Protein AF-A0ABD1GDE2-F1 (afdb_monomer_lite)

pLDDT: mean 75.64, std 19.15, range [32.22, 93.56]

Foldseek 3Di:
DPDCVVVVVVVVVVVVVVVPDPPPPPPDDDLDDDDDDPLLQAQQLVVVDPDPDWQQDPPACCPPVVRGRRRRPHVDAGPQQVVCVVNVNDNHDHGPPDPCVVVCVVVVVVDPDPPVVPPPPDDDDDD

InterPro domains:
  IPR036514 SGNH hydrolase superfamily [G3DSA:3.40.50.1110] (23-122)
  IPR050592 GDSL lipolytic enzyme [PTHR45642] (17-101)

Sequence (127 aa):
MVNNFHLSLLSFLLLLSITITPGAATKGGPSAIYAFGDSMLDSGNNNKILTLCRAHHKPYGIDFPGQSPTGRFSNGKLPGDMLVSAYSIKDLLPAYADSLVGQTHWSASLTSSPASALRQHAPASTT

Structure (mmCIF, N/CA/C/O backbone):
data_AF-A0ABD1GDE2-F1
#
_entry.id   AF-A0ABD1GDE2-F1
#
loop_
_atom_site.group_PDB
_atom_site.id
_atom_site.type_symbol
_atom_site.label_atom_id
_atom_site.label_alt_id
_atom_site.label_comp_id
_atom_site.label_asym_id
_atom_site.label_entity_id
_atom_site.label_seq_id
_atom_site.pdbx_PDB_ins_code
_atom_site.Cartn_x
_atom_site.Cartn_y
_atom_site.Cartn_z
_atom_site.occupancy
_atom_site.B_iso_or_equiv
_atom_site.auth_seq_id
_atom_site.auth_comp_id
_atom_site.auth_asym_id
_atom_site.auth_atom_id
_atom_site.pdbx_PDB_model_num
ATOM 1 N N . MET A 1 1 ? -32.186 -14.749 65.183 1.00 61.19 1 MET A N 1
ATOM 2 C CA . MET A 1 1 ? -31.723 -13.594 64.386 1.00 61.19 1 MET A CA 1
ATOM 3 C C . MET A 1 1 ? -30.983 -14.158 63.190 1.00 61.19 1 MET A C 1
ATOM 5 O O . MET A 1 1 ? -30.020 -14.880 63.394 1.00 61.19 1 MET A O 1
ATOM 9 N N . VAL A 1 2 ? -31.503 -13.970 61.978 1.00 67.38 2 VAL A N 1
ATOM 10 C CA . VAL A 1 2 ? -30.851 -14.476 60.761 1.00 67.38 2 VAL A CA 1
ATOM 11 C C . VAL A 1 2 ? -29.698 -13.526 60.437 1.00 67.38 2 VAL A C 1
ATOM 13 O O . VAL A 1 2 ? -29.888 -12.312 60.430 1.00 67.38 2 VAL A O 1
ATOM 16 N N . ASN A 1 3 ? -28.490 -14.053 60.249 1.00 74.19 3 ASN A N 1
ATOM 17 C CA . ASN A 1 3 ? -27.297 -13.230 60.071 1.00 74.19 3 ASN A CA 1
ATOM 18 C C . ASN A 1 3 ? -27.288 -12.594 58.670 1.00 74.19 3 ASN A C 1
ATOM 20 O O . ASN A 1 3 ? -27.038 -13.268 57.672 1.00 74.19 3 ASN A O 1
ATOM 24 N N . ASN A 1 4 ? -27.488 -11.275 58.604 1.00 84.12 4 ASN A N 1
ATOM 25 C CA . ASN A 1 4 ? -27.485 -10.483 57.361 1.00 84.12 4 ASN A CA 1
ATOM 26 C C . ASN A 1 4 ? -26.105 -10.391 56.680 1.00 84.12 4 ASN A C 1
ATOM 28 O O . ASN A 1 4 ? -25.988 -9.876 55.570 1.00 84.12 4 ASN A O 1
ATOM 32 N N . PHE A 1 5 ? -25.058 -10.907 57.328 1.00 87.25 5 PHE A N 1
ATOM 33 C CA . PHE A 1 5 ? -23.691 -10.919 56.814 1.00 87.25 5 PHE A CA 1
ATOM 34 C C . PHE A 1 5 ? -23.571 -11.697 55.496 1.00 87.25 5 PHE A C 1
ATOM 36 O O . PHE A 1 5 ? -22.955 -11.213 54.550 1.00 87.25 5 PHE A O 1
ATOM 43 N N . HIS A 1 6 ? -24.228 -12.857 55.389 1.00 85.75 6 HIS A N 1
ATOM 44 C CA . HIS A 1 6 ? -24.205 -13.654 54.158 1.00 85.75 6 HIS A CA 1
ATOM 45 C C . HIS A 1 6 ? -24.910 -12.948 52.994 1.00 85.75 6 HIS A C 1
ATOM 47 O O . HIS A 1 6 ? -24.409 -12.976 51.874 1.00 85.75 6 HIS A O 1
ATOM 53 N N . LEU A 1 7 ? -26.029 -12.266 53.263 1.00 87.44 7 LEU A N 1
ATOM 54 C CA . LEU A 1 7 ? -26.768 -11.476 52.270 1.00 87.44 7 LEU A CA 1
ATOM 55 C C . LEU A 1 7 ? -25.952 -10.267 51.785 1.00 87.44 7 LEU A C 1
ATOM 57 O O . LEU A 1 7 ? -25.922 -9.980 50.589 1.00 87.44 7 LEU A O 1
ATOM 61 N N . SER A 1 8 ? -25.244 -9.593 52.697 1.00 90.19 8 SER A N 1
ATOM 62 C CA . SER A 1 8 ? -24.342 -8.486 52.362 1.00 90.19 8 SER A CA 1
ATOM 63 C C . SER A 1 8 ? -23.146 -8.950 51.523 1.00 90.19 8 SER A C 1
ATOM 65 O O . SER A 1 8 ? -22.823 -8.307 50.525 1.00 90.19 8 SER A O 1
ATOM 67 N N . LEU A 1 9 ? -22.545 -10.094 51.866 1.00 91.50 9 LEU A N 1
ATOM 68 C CA . LEU A 1 9 ? -21.439 -10.682 51.109 1.00 91.50 9 LEU A CA 1
ATOM 69 C C . LEU A 1 9 ? -21.872 -11.098 49.695 1.00 91.50 9 LEU A C 1
ATOM 71 O O . LEU A 1 9 ? -21.177 -10.791 48.731 1.00 91.50 9 LEU A O 1
ATOM 75 N N . LEU A 1 10 ? -23.036 -11.740 49.556 1.00 91.31 10 LEU A N 1
ATOM 76 C CA . LEU A 1 10 ? -23.604 -12.113 48.254 1.00 91.31 10 LEU A CA 1
ATOM 77 C C . LEU A 1 10 ? -23.874 -10.888 47.372 1.00 91.31 10 LEU A C 1
ATOM 79 O O . LEU A 1 10 ? -23.522 -10.898 46.195 1.00 91.31 10 LEU A O 1
ATOM 83 N N . SER A 1 11 ? -24.444 -9.823 47.943 1.00 90.69 11 SER A N 1
ATOM 84 C CA . SER A 1 11 ? -24.664 -8.555 47.238 1.00 90.69 11 SER A CA 1
ATOM 85 C C . SER A 1 11 ? -23.346 -7.936 46.758 1.00 90.69 11 SER A C 1
ATOM 87 O O . SER A 1 11 ? -23.214 -7.577 45.588 1.00 90.69 11 SER A O 1
ATOM 89 N N . PHE A 1 12 ? -22.335 -7.888 47.630 1.00 90.31 12 PHE A N 1
ATOM 90 C CA . PHE A 1 12 ? -21.015 -7.353 47.299 1.00 90.31 12 PHE A CA 1
ATOM 91 C C . PHE A 1 12 ? -20.318 -8.145 46.181 1.00 90.31 12 PHE A C 1
ATOM 93 O O . PHE A 1 12 ? -19.782 -7.549 45.247 1.00 90.31 12 PHE A O 1
ATOM 100 N N . LEU A 1 13 ? -20.372 -9.479 46.228 1.00 88.12 13 LEU A N 1
ATOM 101 C CA . LEU A 1 13 ? -19.809 -10.342 45.184 1.00 88.12 13 LEU A CA 1
ATOM 102 C C . LEU A 1 13 ? -20.540 -10.179 43.842 1.00 88.12 13 LEU A C 1
ATOM 104 O O . LEU A 1 13 ? -19.897 -10.175 42.792 1.00 88.12 13 LEU A O 1
ATOM 108 N N . LEU A 1 14 ? -21.863 -9.987 43.861 1.00 87.19 14 LEU A N 1
ATOM 109 C CA . LEU A 1 14 ? -22.651 -9.719 42.656 1.00 87.19 14 LEU A CA 1
ATOM 110 C C . LEU A 1 14 ? -22.272 -8.366 42.026 1.00 87.19 14 LEU A C 1
ATOM 112 O O . LEU A 1 14 ? -22.050 -8.289 40.820 1.00 87.19 14 LEU A O 1
ATOM 116 N N . LEU A 1 15 ? -22.125 -7.319 42.844 1.00 85.25 15 LEU A N 1
ATOM 117 C CA . LEU A 1 15 ? -21.670 -5.990 42.415 1.00 85.25 15 LEU A CA 1
ATOM 118 C C . LEU A 1 15 ? -20.256 -6.025 41.819 1.00 85.25 15 LEU A C 1
ATOM 120 O O . LEU A 1 15 ? -20.018 -5.409 40.781 1.00 85.25 15 LEU A O 1
ATOM 124 N N . LEU A 1 16 ? -19.341 -6.780 42.437 1.00 81.75 16 LEU A N 1
ATOM 125 C CA . LEU A 1 16 ? -17.975 -6.973 41.942 1.00 81.75 16 LEU A CA 1
ATOM 126 C C . LEU A 1 16 ? -17.946 -7.723 40.599 1.00 81.75 16 LEU A C 1
ATOM 128 O O . LEU A 1 16 ? -17.128 -7.428 39.735 1.00 81.75 16 LEU A O 1
ATOM 132 N N . SER A 1 17 ? -18.859 -8.674 40.397 1.00 75.44 17 SER A N 1
ATOM 133 C CA . SER A 1 17 ? -18.953 -9.444 39.149 1.00 75.44 17 SER A CA 1
ATOM 134 C C . SER A 1 17 ? -19.416 -8.585 37.964 1.00 75.44 17 SER A C 1
ATOM 136 O O . SER A 1 17 ? -18.983 -8.809 36.837 1.00 75.44 17 SER A O 1
ATOM 138 N N . ILE A 1 18 ? -20.269 -7.582 38.206 1.00 69.88 18 ILE A N 1
ATOM 139 C CA . ILE A 1 18 ? -20.792 -6.680 37.163 1.00 69.88 18 ILE A CA 1
ATOM 140 C C . ILE A 1 18 ? -19.707 -5.705 36.674 1.00 69.88 18 ILE A C 1
ATOM 142 O O . ILE A 1 18 ? -19.634 -5.407 35.480 1.00 69.88 18 ILE A O 1
ATOM 146 N N . THR A 1 19 ? -18.832 -5.228 37.564 1.00 68.00 19 THR A N 1
ATOM 147 C CA . THR A 1 19 ? -17.731 -4.316 37.205 1.00 68.00 19 THR A CA 1
ATOM 148 C C . THR A 1 19 ? -16.581 -5.003 36.472 1.00 68.00 19 THR A C 1
ATOM 150 O O . THR A 1 19 ? -15.858 -4.332 35.737 1.00 68.00 19 THR A O 1
ATOM 153 N N . ILE A 1 20 ? -16.431 -6.324 36.598 1.00 65.38 20 ILE A N 1
ATOM 154 C CA . ILE A 1 20 ? -15.397 -7.111 35.905 1.00 65.38 20 ILE A CA 1
ATOM 155 C C . ILE A 1 20 ? -15.997 -7.776 34.657 1.00 65.38 20 ILE A C 1
ATOM 157 O O . ILE A 1 20 ? -15.849 -8.973 34.421 1.00 65.38 20 ILE A O 1
ATOM 161 N N . THR A 1 21 ? -16.690 -7.000 33.823 1.00 62.34 21 THR A N 1
ATOM 162 C CA . THR A 1 21 ? -16.954 -7.467 32.459 1.00 62.34 21 THR A CA 1
ATOM 163 C C . THR A 1 21 ? -15.654 -7.292 31.668 1.00 62.34 21 THR A C 1
ATOM 165 O O . THR A 1 21 ? -15.189 -6.155 31.548 1.00 62.34 21 THR A O 1
ATOM 168 N N . PRO A 1 22 ? -15.023 -8.359 31.141 1.00 62.59 22 PRO A N 1
ATOM 169 C CA . PRO A 1 22 ? -13.887 -8.192 30.246 1.00 62.59 22 PRO A CA 1
ATOM 170 C C . PRO A 1 22 ? -14.344 -7.329 29.070 1.00 62.59 22 PRO A C 1
ATOM 172 O O . PRO A 1 22 ? -15.384 -7.604 28.467 1.00 62.59 22 PRO A O 1
ATOM 175 N N . GLY A 1 23 ? -13.603 -6.248 28.805 1.00 62.81 23 GLY A N 1
ATOM 176 C CA . GLY A 1 23 ? -13.908 -5.308 27.732 1.00 62.81 23 GLY A CA 1
ATOM 177 C C . GLY A 1 23 ? -14.240 -6.079 26.463 1.00 62.81 23 GLY A C 1
ATOM 178 O O . GLY A 1 23 ? -13.480 -6.966 26.074 1.00 62.81 23 GLY A O 1
ATOM 179 N N . ALA A 1 24 ? -15.412 -5.794 25.889 1.00 61.34 24 ALA A N 1
ATOM 180 C CA . ALA A 1 24 ? -15.914 -6.469 24.704 1.00 61.34 24 ALA A CA 1
ATOM 181 C C . ALA A 1 24 ? -14.774 -6.619 23.695 1.00 61.34 24 ALA A C 1
ATOM 183 O O . ALA A 1 24 ? -14.178 -5.617 23.297 1.00 61.34 24 ALA A O 1
ATOM 184 N N . ALA A 1 25 ? -14.449 -7.862 23.321 1.00 60.41 25 ALA A N 1
ATOM 185 C CA . ALA A 1 25 ? -13.520 -8.116 22.236 1.00 60.41 25 ALA A CA 1
ATOM 186 C C . ALA A 1 25 ? -14.045 -7.329 21.038 1.00 60.41 25 ALA A C 1
ATOM 188 O O . ALA A 1 25 ? -15.115 -7.636 20.499 1.00 60.41 25 ALA A O 1
ATOM 189 N N . THR A 1 26 ? -13.343 -6.257 20.670 1.00 59.06 26 THR A N 1
ATOM 190 C CA . THR A 1 26 ? -13.656 -5.564 19.436 1.00 59.06 26 THR A CA 1
ATOM 191 C C . THR A 1 26 ? -13.554 -6.638 18.362 1.00 59.06 26 THR A C 1
ATOM 193 O O . THR A 1 26 ? -12.595 -7.413 18.324 1.00 59.06 26 THR A O 1
ATOM 196 N N . LYS A 1 27 ? -14.566 -6.750 17.502 1.00 60.41 27 LYS A N 1
ATOM 197 C CA . LYS A 1 27 ? -14.392 -7.401 16.200 1.00 60.41 27 LYS A CA 1
ATOM 198 C C . LYS A 1 27 ? -13.402 -6.523 15.420 1.00 60.41 27 LYS A C 1
ATOM 200 O O . LYS A 1 27 ? -13.805 -5.731 14.580 1.00 60.41 27 LYS A O 1
ATOM 205 N N . GLY A 1 28 ? -12.145 -6.514 15.846 1.00 67.62 28 GLY A N 1
ATOM 206 C CA . GLY A 1 28 ? -11.190 -5.455 15.574 1.00 67.62 28 GLY A CA 1
ATOM 207 C C . GLY A 1 28 ? -10.197 -5.931 14.541 1.00 67.62 28 GLY A C 1
ATOM 208 O O . GLY A 1 28 ? -9.312 -6.722 14.855 1.00 67.62 28 GLY A O 1
ATOM 209 N N . GLY A 1 29 ? -10.359 -5.455 13.308 1.00 79.69 29 GLY A N 1
ATOM 210 C CA . GLY A 1 29 ? -9.293 -5.516 12.317 1.00 79.69 29 GLY A CA 1
ATOM 211 C C . GLY A 1 29 ? -8.070 -4.701 12.767 1.00 79.69 29 GLY A C 1
ATOM 212 O O . GLY A 1 29 ? -8.139 -3.960 13.752 1.00 79.69 29 GLY A O 1
ATOM 213 N N . PRO A 1 30 ? -6.937 -4.826 12.063 1.00 86.69 30 PRO A N 1
ATOM 214 C CA . PRO A 1 30 ? -5.750 -4.040 12.365 1.00 86.69 30 PRO A CA 1
ATOM 215 C C . PRO A 1 30 ? -6.040 -2.537 12.245 1.00 86.69 30 PRO A C 1
ATOM 217 O O . PRO A 1 30 ? -6.661 -2.096 11.283 1.00 86.69 30 PRO A O 1
ATOM 220 N N . SER A 1 31 ? -5.535 -1.736 13.187 1.00 86.50 31 SER A N 1
ATOM 221 C CA . SER A 1 31 ? -5.642 -0.268 13.122 1.00 86.50 31 SER A CA 1
ATOM 222 C C . SER A 1 31 ? -4.748 0.351 12.040 1.00 86.50 31 SER A C 1
ATOM 224 O O . SER A 1 31 ? -4.967 1.486 11.628 1.00 86.50 31 SER A O 1
ATOM 226 N N . ALA A 1 32 ? -3.715 -0.374 11.600 1.00 87.94 32 ALA A N 1
ATOM 227 C CA . ALA A 1 32 ? -2.776 0.055 10.572 1.00 87.94 32 ALA A CA 1
ATOM 228 C C . ALA A 1 32 ? -2.205 -1.152 9.818 1.00 87.94 32 ALA A C 1
ATOM 230 O O . ALA A 1 32 ? -2.050 -2.235 10.383 1.00 87.94 32 ALA A O 1
ATOM 231 N N . ILE A 1 33 ? -1.857 -0.948 8.547 1.00 89.19 33 ILE A N 1
ATOM 232 C CA . ILE A 1 33 ? -1.226 -1.953 7.688 1.00 89.19 33 ILE A CA 1
ATOM 233 C C . ILE A 1 33 ? 0.043 -1.348 7.100 1.00 89.19 33 ILE A C 1
ATOM 235 O O . ILE A 1 33 ? 0.014 -0.268 6.510 1.00 89.19 33 ILE A O 1
ATOM 239 N N . TYR A 1 34 ? 1.141 -2.083 7.241 1.00 90.44 34 TYR A N 1
ATOM 240 C CA . TYR A 1 34 ? 2.432 -1.770 6.647 1.00 90.44 34 TYR A CA 1
ATOM 241 C C . TYR A 1 34 ? 2.776 -2.886 5.664 1.00 90.44 34 TYR A C 1
ATOM 243 O O . TYR A 1 34 ? 2.758 -4.058 6.038 1.00 90.44 34 TYR A O 1
ATOM 251 N N . ALA A 1 35 ? 3.065 -2.532 4.413 1.00 89.12 35 ALA A N 1
ATOM 252 C CA . ALA A 1 35 ? 3.482 -3.494 3.400 1.00 89.12 35 ALA A CA 1
ATOM 253 C C . ALA A 1 35 ? 4.983 -3.355 3.142 1.00 89.12 35 ALA A C 1
ATOM 255 O O . ALA A 1 35 ? 5.471 -2.265 2.845 1.00 89.12 35 ALA A O 1
ATOM 256 N N . PHE A 1 36 ? 5.691 -4.476 3.233 1.00 90.81 36 PHE A N 1
ATOM 257 C CA . PHE A 1 36 ? 7.110 -4.594 2.919 1.00 90.81 36 PHE A CA 1
ATOM 258 C C . PHE A 1 36 ? 7.276 -5.667 1.851 1.00 90.81 36 PHE A C 1
ATOM 260 O O . PHE A 1 36 ? 6.628 -6.711 1.927 1.00 90.81 36 PHE A O 1
ATOM 267 N N . GLY A 1 37 ? 8.136 -5.424 0.868 1.00 90.25 37 GLY A N 1
ATOM 268 C CA . GLY A 1 37 ? 8.381 -6.384 -0.199 1.00 90.25 37 GLY A CA 1
ATOM 269 C C . GLY A 1 37 ? 9.082 -5.760 -1.395 1.00 90.25 37 GLY A C 1
ATOM 270 O O . GLY A 1 37 ? 9.763 -4.743 -1.269 1.00 90.25 37 GLY A O 1
ATOM 271 N N . ASP A 1 38 ? 8.897 -6.399 -2.544 1.00 87.81 38 ASP A N 1
ATOM 272 C CA . ASP A 1 38 ? 9.393 -5.950 -3.840 1.00 87.81 38 ASP A CA 1
ATOM 273 C C . ASP A 1 38 ? 8.327 -5.150 -4.623 1.00 87.81 38 ASP A C 1
ATOM 275 O O . ASP A 1 38 ? 7.334 -4.666 -4.073 1.00 87.81 38 ASP A O 1
ATOM 279 N N . SER A 1 39 ? 8.536 -5.026 -5.936 1.00 87.12 39 SER A N 1
ATOM 280 C CA . SER A 1 39 ? 7.622 -4.414 -6.905 1.00 87.12 39 SER A CA 1
ATOM 281 C C . SER A 1 39 ? 6.138 -4.771 -6.739 1.00 87.12 39 SER A C 1
ATOM 283 O O . SER A 1 39 ? 5.294 -3.903 -6.950 1.00 87.12 39 SER A O 1
ATOM 285 N N . MET A 1 40 ? 5.793 -5.995 -6.319 1.00 88.69 40 MET A N 1
ATOM 286 C CA . MET A 1 40 ? 4.400 -6.440 -6.168 1.00 88.69 40 MET A CA 1
ATOM 287 C C . MET A 1 40 ? 3.619 -5.660 -5.102 1.00 88.69 40 MET A C 1
ATOM 289 O O . MET A 1 40 ? 2.387 -5.625 -5.134 1.00 88.69 40 MET A O 1
ATOM 293 N N . LEU A 1 41 ? 4.320 -5.051 -4.146 1.00 90.19 41 LEU A N 1
ATOM 294 C CA . LEU A 1 41 ? 3.735 -4.253 -3.069 1.00 90.19 41 LEU A CA 1
ATOM 295 C C . LEU A 1 41 ? 4.157 -2.779 -3.147 1.00 90.19 41 LEU A C 1
ATOM 297 O O . LEU A 1 41 ? 3.743 -1.976 -2.306 1.00 90.19 41 LEU A O 1
ATOM 301 N N . ASP A 1 42 ? 4.944 -2.403 -4.159 1.00 89.44 42 ASP A N 1
ATOM 302 C CA . ASP A 1 42 ? 5.415 -1.035 -4.320 1.00 89.44 42 ASP A CA 1
ATOM 303 C C . ASP A 1 42 ? 4.311 -0.127 -4.874 1.00 89.44 42 ASP A C 1
ATOM 305 O O . ASP A 1 42 ? 3.954 -0.162 -6.052 1.00 89.44 42 ASP A O 1
ATOM 309 N N . SER A 1 43 ? 3.797 0.731 -3.995 1.00 89.56 43 SER A N 1
ATOM 310 C CA . SER A 1 43 ? 2.748 1.706 -4.299 1.00 89.56 43 SER A CA 1
ATOM 311 C C . SER A 1 43 ? 3.266 2.988 -4.969 1.00 89.56 43 SER A C 1
ATOM 313 O O . SER A 1 43 ? 2.500 3.937 -5.125 1.00 89.56 43 SER A O 1
ATOM 315 N N . GLY A 1 44 ? 4.553 3.040 -5.335 1.00 89.31 44 GLY A N 1
ATOM 316 C CA . GLY A 1 44 ? 5.183 4.185 -6.000 1.00 89.31 44 GLY A CA 1
ATOM 317 C C . GLY A 1 44 ? 6.404 4.761 -5.279 1.00 89.31 44 GLY A C 1
ATOM 318 O O . GLY A 1 44 ? 6.824 5.874 -5.600 1.00 89.31 44 GLY A O 1
ATOM 319 N N . ASN A 1 45 ? 7.004 4.035 -4.332 1.00 88.81 45 ASN A N 1
ATOM 320 C CA . ASN A 1 45 ? 8.247 4.429 -3.662 1.00 88.81 45 ASN A CA 1
ATOM 321 C C . ASN A 1 45 ? 9.388 4.614 -4.669 1.00 88.81 45 ASN A C 1
ATOM 323 O O . ASN A 1 45 ? 10.150 5.581 -4.572 1.00 88.81 45 ASN A O 1
ATOM 327 N N . ASN A 1 46 ? 9.463 3.747 -5.684 1.00 89.25 46 ASN A N 1
ATOM 328 C CA . ASN A 1 46 ? 10.510 3.810 -6.703 1.00 89.25 46 ASN A CA 1
ATOM 329 C C . ASN A 1 46 ? 10.479 5.090 -7.561 1.00 89.25 46 ASN A C 1
ATOM 331 O O . ASN A 1 46 ? 11.485 5.451 -8.175 1.00 89.25 46 ASN A O 1
ATOM 335 N N . ASN A 1 47 ? 9.372 5.838 -7.560 1.00 87.00 47 ASN A N 1
ATOM 336 C CA . ASN A 1 47 ? 9.274 7.114 -8.275 1.00 87.00 47 ASN A CA 1
ATOM 337 C C . ASN A 1 47 ? 10.057 8.247 -7.596 1.00 87.00 47 ASN A C 1
ATOM 339 O O . ASN A 1 47 ? 10.280 9.289 -8.212 1.00 87.00 47 ASN A O 1
ATOM 343 N N . LYS A 1 48 ? 10.457 8.069 -6.332 1.00 83.81 48 LYS A N 1
ATOM 344 C CA . LYS A 1 48 ? 11.173 9.082 -5.542 1.00 83.81 48 LYS A CA 1
ATOM 345 C C . LYS A 1 48 ? 12.674 8.814 -5.422 1.00 83.81 48 LYS A C 1
ATOM 347 O O . LYS A 1 48 ? 13.382 9.624 -4.834 1.00 83.81 48 LYS A O 1
ATOM 352 N N . ILE A 1 49 ? 13.167 7.717 -5.996 1.00 84.75 49 ILE A N 1
ATOM 353 C CA . ILE A 1 49 ? 14.587 7.344 -5.978 1.00 84.75 49 ILE A CA 1
ATOM 354 C C . ILE A 1 49 ? 15.145 7.202 -7.400 1.00 84.75 49 ILE A C 1
ATOM 356 O O . ILE A 1 49 ? 14.411 7.039 -8.384 1.00 84.75 49 ILE A O 1
ATOM 360 N N . LEU A 1 50 ? 16.469 7.295 -7.537 1.00 86.88 50 LEU A N 1
ATOM 361 C CA . LEU A 1 50 ? 17.152 7.108 -8.816 1.00 86.88 50 LEU A CA 1
ATOM 362 C C . LEU A 1 50 ? 17.273 5.611 -9.127 1.00 86.88 50 LEU A C 1
ATOM 364 O O . LEU A 1 50 ? 18.221 4.955 -8.714 1.00 86.88 50 LEU A O 1
ATOM 368 N N . THR A 1 51 ? 16.287 5.074 -9.842 1.00 84.81 51 THR A N 1
ATOM 369 C CA . THR A 1 51 ? 16.236 3.672 -10.269 1.00 84.81 51 THR A CA 1
ATOM 370 C C . THR A 1 51 ? 15.685 3.564 -11.687 1.00 84.81 51 THR A C 1
ATOM 372 O O . THR A 1 51 ? 14.906 4.415 -12.124 1.00 84.81 51 THR A O 1
ATOM 375 N N . LEU A 1 52 ? 16.093 2.514 -12.401 1.00 85.00 52 LEU A N 1
ATOM 376 C CA . LEU A 1 52 ? 15.543 2.159 -13.711 1.00 85.00 52 LEU A CA 1
ATOM 377 C C . LEU A 1 52 ? 14.173 1.473 -13.585 1.00 85.00 52 LEU A C 1
ATOM 379 O O . LEU A 1 52 ? 13.356 1.552 -14.498 1.00 85.00 52 LEU A O 1
ATOM 383 N N . CYS A 1 53 ? 13.893 0.837 -12.445 1.00 86.00 53 CYS A N 1
ATOM 384 C CA . CYS A 1 53 ? 12.646 0.119 -12.199 1.00 86.00 53 CYS A CA 1
ATOM 385 C C . CYS A 1 53 ? 11.573 1.086 -11.682 1.00 86.00 53 CYS A C 1
ATOM 387 O O . CYS A 1 53 ? 11.387 1.215 -10.473 1.00 86.00 53 CYS A O 1
ATOM 389 N N . ARG A 1 54 ? 10.873 1.783 -12.582 1.00 88.06 54 ARG A N 1
ATOM 390 C CA . ARG A 1 54 ? 9.778 2.708 -12.237 1.00 88.06 54 ARG A CA 1
ATOM 391 C C . ARG A 1 54 ? 8.499 2.315 -12.955 1.00 88.06 54 ARG A C 1
ATOM 393 O O . ARG A 1 54 ? 8.526 2.113 -14.159 1.00 88.06 54 ARG A O 1
ATOM 400 N N . ALA A 1 55 ? 7.373 2.323 -12.249 1.00 88.81 55 ALA A N 1
ATOM 401 C CA . ALA A 1 55 ? 6.058 2.067 -12.839 1.00 88.81 55 ALA A CA 1
ATOM 402 C C . ALA A 1 55 ? 5.258 3.359 -13.114 1.00 88.81 55 ALA A C 1
ATOM 404 O O . ALA A 1 55 ? 4.031 3.392 -13.051 1.00 88.81 55 ALA A O 1
ATOM 405 N N . HIS A 1 56 ? 5.959 4.457 -13.417 1.00 87.56 56 HIS A N 1
ATOM 406 C CA . HIS A 1 56 ? 5.366 5.743 -13.804 1.00 87.56 56 HIS A CA 1
ATOM 407 C C . HIS A 1 56 ? 5.318 5.905 -15.336 1.00 87.56 56 HIS A C 1
ATOM 409 O O . HIS A 1 56 ? 5.704 6.930 -15.899 1.00 87.56 56 HIS A O 1
ATOM 415 N N . HIS A 1 57 ? 4.892 4.855 -16.032 1.00 88.69 57 HIS A N 1
ATOM 416 C CA . HIS A 1 57 ? 4.684 4.861 -17.477 1.00 88.69 57 HIS A CA 1
ATOM 417 C C . HIS A 1 57 ? 3.605 3.841 -17.866 1.00 88.69 57 HIS A C 1
ATOM 419 O O . HIS A 1 57 ? 3.311 2.917 -17.110 1.00 88.69 57 HIS A O 1
ATOM 425 N N . LYS A 1 58 ? 3.025 3.981 -19.064 1.00 87.31 58 LYS A N 1
ATOM 426 C CA . LYS A 1 58 ? 2.118 2.962 -19.622 1.00 87.31 58 LYS A CA 1
ATOM 427 C C . LYS A 1 58 ? 2.878 1.638 -19.811 1.00 87.31 58 LYS A C 1
ATOM 429 O O . LYS A 1 58 ? 4.043 1.693 -20.204 1.00 87.31 58 LYS A O 1
ATOM 434 N N . PRO A 1 59 ? 2.273 0.463 -19.575 1.00 88.31 59 PRO A N 1
ATOM 435 C CA . PRO A 1 59 ? 0.838 0.209 -19.408 1.00 88.31 59 PRO A CA 1
ATOM 436 C C . PRO A 1 59 ? 0.312 0.333 -17.968 1.00 88.31 59 PRO A C 1
ATOM 438 O O . PRO A 1 59 ? -0.875 0.131 -17.747 1.00 88.31 59 PRO A O 1
ATOM 441 N N . TYR A 1 60 ? 1.150 0.675 -16.990 1.00 90.31 60 TYR A N 1
ATOM 442 C CA . TYR A 1 60 ? 0.737 0.690 -15.588 1.00 90.31 60 TYR A CA 1
ATOM 443 C C . TYR A 1 60 ? -0.323 1.761 -15.301 1.00 90.31 60 TYR A C 1
ATOM 445 O O . TYR A 1 60 ? -0.255 2.876 -15.823 1.00 90.31 60 TYR A O 1
ATOM 453 N N . GLY A 1 61 ? -1.301 1.417 -14.459 1.00 89.88 61 GLY A N 1
ATOM 454 C CA . GLY A 1 61 ? -2.407 2.301 -14.077 1.00 89.88 61 GLY A CA 1
ATOM 455 C C . GLY A 1 61 ? -3.561 2.440 -15.081 1.00 89.88 61 GLY A C 1
ATOM 456 O O . GLY A 1 61 ? -4.425 3.288 -14.867 1.00 89.88 61 GLY A O 1
ATOM 457 N N . ILE A 1 62 ? -3.624 1.645 -16.158 1.00 91.44 62 ILE A N 1
ATOM 458 C CA . ILE A 1 62 ? -4.738 1.737 -17.130 1.00 91.44 62 ILE A CA 1
ATOM 459 C C . ILE A 1 62 ? -6.106 1.354 -16.548 1.00 91.44 62 ILE A C 1
ATOM 461 O O . ILE A 1 62 ? -7.112 1.896 -16.994 1.00 91.44 62 ILE A O 1
ATOM 465 N N . ASP A 1 63 ? -6.144 0.485 -15.536 1.00 90.81 63 ASP A N 1
ATOM 466 C CA . ASP A 1 63 ? -7.381 0.055 -14.870 1.00 90.81 63 ASP A CA 1
ATOM 467 C C . ASP A 1 63 ? -7.689 0.909 -13.625 1.00 90.81 63 ASP A C 1
ATOM 469 O O . ASP A 1 63 ? -8.668 0.670 -12.915 1.00 90.81 63 ASP A O 1
ATOM 473 N N . PHE A 1 64 ? -6.859 1.915 -13.327 1.00 88.06 64 PHE A N 1
ATOM 474 C CA . PHE A 1 64 ? -7.120 2.877 -12.259 1.00 88.06 64 PHE A CA 1
ATOM 475 C C . PHE A 1 64 ? -8.091 3.977 -12.716 1.00 88.06 64 PHE A C 1
ATOM 477 O O . PHE A 1 64 ? -8.097 4.362 -13.890 1.00 88.06 64 PHE A O 1
ATOM 484 N N . PRO A 1 65 ? -8.865 4.572 -11.787 1.00 84.56 65 PRO A N 1
ATOM 485 C CA . PRO A 1 65 ? -9.580 5.814 -12.056 1.00 84.56 65 PRO A CA 1
ATOM 486 C C . PRO A 1 65 ? -8.631 6.877 -12.631 1.00 84.56 65 PRO A C 1
ATOM 488 O O . PRO A 1 65 ? -7.578 7.152 -12.061 1.00 84.56 65 PRO A O 1
ATOM 491 N N . GLY A 1 66 ? -8.987 7.443 -13.786 1.00 83.12 66 GLY A N 1
ATOM 492 C CA . GLY A 1 66 ? -8.154 8.413 -14.509 1.00 83.12 66 GLY A CA 1
ATOM 493 C C . GLY A 1 66 ? -7.137 7.814 -15.490 1.00 83.12 66 GLY A C 1
ATOM 494 O O . GLY A 1 66 ? -6.470 8.584 -16.182 1.00 83.12 66 GLY A O 1
ATOM 495 N N . GLN A 1 67 ? -7.024 6.479 -15.583 1.00 86.44 67 GLN A N 1
ATOM 496 C CA . GLN A 1 67 ? -6.221 5.746 -16.584 1.00 86.44 67 GLN A CA 1
ATOM 497 C C . GLN A 1 67 ? -4.786 6.283 -16.749 1.00 86.44 67 GLN A C 1
ATOM 499 O O . GLN A 1 67 ? -4.245 6.371 -17.856 1.00 86.44 67 GLN A O 1
ATOM 504 N N . SER A 1 68 ? -4.187 6.706 -15.636 1.00 86.12 68 SER A N 1
ATOM 505 C CA . SER A 1 68 ? -2.895 7.389 -15.597 1.00 86.12 68 SER A CA 1
ATOM 506 C C . SER A 1 68 ? -1.878 6.569 -14.800 1.00 86.12 68 SER A C 1
ATOM 508 O O . SER A 1 68 ? -2.265 5.895 -13.844 1.00 86.12 68 SER A O 1
ATOM 510 N N . PRO A 1 69 ? -0.577 6.625 -15.147 1.00 86.25 69 PRO A N 1
ATOM 511 C CA . PRO A 1 69 ? 0.450 5.891 -14.419 1.00 86.25 69 PRO A CA 1
ATOM 512 C C . PRO A 1 69 ? 0.495 6.293 -12.946 1.00 86.25 69 PRO A C 1
ATOM 514 O O . PRO A 1 69 ? 0.750 7.446 -12.611 1.00 86.25 69 PRO A O 1
ATOM 517 N N . THR A 1 70 ? 0.262 5.327 -12.060 1.00 87.12 70 THR A N 1
ATOM 518 C CA . THR A 1 70 ? 0.167 5.569 -10.613 1.00 87.12 70 THR A CA 1
ATOM 519 C C . THR A 1 70 ? 1.490 5.355 -9.880 1.00 87.12 70 THR A C 1
ATOM 521 O O . THR A 1 70 ? 1.623 5.757 -8.729 1.00 87.12 70 THR A O 1
ATOM 524 N N . GLY A 1 71 ? 2.479 4.720 -10.521 1.00 89.75 71 GLY A N 1
ATOM 525 C CA . GLY A 1 71 ? 3.689 4.241 -9.849 1.00 89.75 71 GLY A CA 1
ATOM 526 C C . GLY A 1 71 ? 3.573 2.834 -9.269 1.00 89.75 71 GLY A C 1
ATOM 527 O O . GLY A 1 71 ? 4.556 2.336 -8.731 1.00 89.75 71 GLY A O 1
ATOM 528 N N . ARG A 1 72 ? 2.411 2.187 -9.403 1.00 92.69 72 ARG A N 1
ATOM 529 C CA . ARG A 1 72 ? 2.202 0.781 -9.038 1.00 92.69 72 ARG A CA 1
ATOM 530 C C . ARG A 1 72 ? 2.637 -0.119 -10.178 1.00 92.69 72 ARG A C 1
ATOM 532 O O . ARG A 1 72 ? 2.258 0.130 -11.318 1.00 92.69 72 ARG A O 1
ATOM 539 N N . PHE A 1 73 ? 3.333 -1.211 -9.875 1.00 91.81 73 PHE A N 1
ATOM 540 C CA . PHE A 1 73 ? 3.702 -2.243 -10.857 1.00 91.81 73 PHE A CA 1
ATOM 541 C C . PHE A 1 73 ? 2.507 -3.135 -11.246 1.00 91.81 73 PHE A C 1
ATOM 543 O O . PHE A 1 73 ? 2.595 -4.359 -11.273 1.00 91.81 73 PHE A O 1
ATOM 550 N N . SER A 1 74 ? 1.356 -2.520 -11.510 1.00 91.25 74 SER A N 1
ATOM 551 C CA . SER A 1 74 ? 0.116 -3.167 -11.927 1.00 91.25 74 SER A CA 1
ATOM 552 C C . SER A 1 74 ? -0.734 -2.188 -12.739 1.00 91.25 74 SER A C 1
ATOM 554 O O . SER A 1 74 ? -0.580 -0.966 -12.651 1.00 91.25 74 SER A O 1
ATOM 556 N N . ASN A 1 75 ? -1.655 -2.721 -13.536 1.00 92.38 75 ASN A N 1
ATOM 557 C CA . ASN A 1 75 ? -2.660 -1.914 -14.224 1.00 92.38 75 ASN A CA 1
ATOM 558 C C . ASN A 1 75 ? -3.711 -1.365 -13.246 1.00 92.38 75 ASN A C 1
ATOM 560 O O . ASN A 1 75 ? -4.271 -0.299 -13.488 1.00 92.38 75 ASN A O 1
ATOM 564 N N . GLY A 1 76 ? -3.929 -2.067 -12.129 1.00 90.44 76 GLY A N 1
ATOM 565 C CA . GLY A 1 76 ? -4.927 -1.764 -11.107 1.00 90.44 76 GLY A CA 1
ATOM 566 C C . GLY A 1 76 ? -4.369 -1.896 -9.688 1.00 90.44 76 GLY A C 1
ATOM 567 O O . GLY A 1 76 ? -3.159 -1.817 -9.465 1.00 90.44 76 GLY A O 1
ATOM 568 N N . LYS A 1 77 ? -5.260 -2.078 -8.708 1.00 92.31 77 LYS A N 1
ATOM 569 C CA . LYS A 1 77 ? -4.911 -2.169 -7.279 1.00 92.31 77 LYS A CA 1
ATOM 570 C C . LYS A 1 77 ? -3.890 -3.282 -6.994 1.00 92.31 77 LYS A C 1
ATOM 572 O O . LYS A 1 77 ? -3.967 -4.372 -7.557 1.00 92.31 77 LYS A O 1
ATOM 577 N N . LEU A 1 78 ? -2.966 -3.016 -6.074 1.00 93.56 78 LEU A N 1
ATOM 578 C CA . LEU A 1 78 ? -2.044 -4.011 -5.522 1.00 93.56 78 LEU A CA 1
ATOM 579 C C . LEU A 1 78 ? -2.724 -4.832 -4.412 1.00 93.56 78 LEU A C 1
ATOM 581 O O . LEU A 1 78 ? -3.704 -4.369 -3.821 1.00 93.56 78 LEU A O 1
ATOM 585 N N . PRO A 1 79 ? -2.179 -6.003 -4.035 1.00 93.38 79 PRO A N 1
ATOM 586 C CA . PRO A 1 79 ? -2.652 -6.753 -2.869 1.00 93.38 79 PRO A CA 1
ATOM 587 C C . PRO A 1 79 ? -2.720 -5.914 -1.586 1.00 93.38 79 PRO A C 1
ATOM 589 O O . PRO A 1 79 ? -3.688 -6.011 -0.832 1.00 93.38 79 PRO A O 1
ATOM 592 N N . GLY A 1 80 ? -1.742 -5.025 -1.376 1.00 91.94 80 GLY A N 1
ATOM 593 C CA . GLY A 1 80 ? -1.748 -4.082 -0.255 1.00 91.94 80 GLY A CA 1
ATOM 594 C C . GLY A 1 80 ? -2.945 -3.126 -0.276 1.00 91.94 80 GLY A C 1
ATOM 595 O O . GLY A 1 80 ? -3.559 -2.899 0.761 1.00 91.94 80 GLY A O 1
ATOM 596 N N . ASP A 1 81 ? -3.343 -2.629 -1.450 1.00 93.00 81 ASP A N 1
ATOM 597 C CA . ASP A 1 81 ? -4.520 -1.758 -1.582 1.00 93.00 81 ASP A CA 1
ATOM 598 C C . ASP A 1 81 ? -5.811 -2.497 -1.248 1.00 93.00 81 ASP A C 1
ATOM 600 O O . ASP A 1 81 ? -6.698 -1.945 -0.600 1.00 93.00 81 ASP A O 1
ATOM 604 N N . MET A 1 82 ? -5.916 -3.752 -1.692 1.00 93.44 82 MET A N 1
ATOM 605 C CA . MET A 1 82 ? -7.085 -4.587 -1.429 1.00 93.44 82 MET A CA 1
ATOM 606 C C . MET A 1 82 ? -7.247 -4.850 0.068 1.00 93.44 82 MET A C 1
ATOM 608 O O . MET A 1 82 ? -8.357 -4.739 0.579 1.00 93.44 82 MET A O 1
ATOM 612 N N . LEU A 1 83 ? -6.153 -5.125 0.785 1.00 92.62 83 LEU A N 1
ATOM 613 C CA . LEU A 1 83 ? -6.187 -5.328 2.235 1.00 92.62 83 LEU A CA 1
ATOM 614 C C . LEU A 1 83 ? -6.591 -4.057 2.987 1.00 92.62 83 LEU A C 1
ATOM 616 O O . LEU A 1 83 ? -7.485 -4.095 3.829 1.00 92.62 83 LEU A O 1
ATOM 620 N N . VAL A 1 84 ? -5.966 -2.924 2.674 1.00 92.94 84 VAL A N 1
ATOM 621 C CA . VAL A 1 84 ? -6.248 -1.646 3.349 1.00 92.94 84 VAL A CA 1
ATOM 622 C C . VAL A 1 84 ? -7.688 -1.188 3.101 1.00 92.94 84 VAL A C 1
ATOM 624 O O . VAL A 1 84 ? -8.335 -0.687 4.024 1.00 92.94 84 VAL A O 1
ATOM 627 N N . SER A 1 85 ? -8.208 -1.445 1.898 1.00 90.69 85 SER A N 1
ATOM 628 C CA . SER A 1 85 ? -9.606 -1.204 1.540 1.00 90.69 85 SER A CA 1
ATOM 629 C C . SER A 1 85 ? -10.562 -2.181 2.232 1.00 90.69 85 SER A C 1
ATOM 631 O O . SER A 1 85 ? -11.607 -1.751 2.711 1.00 90.69 85 SER A O 1
ATOM 633 N N . ALA A 1 86 ? -10.210 -3.466 2.347 1.00 91.31 86 ALA A N 1
ATOM 634 C CA . ALA A 1 86 ? -11.040 -4.475 3.013 1.00 91.31 86 ALA A CA 1
ATOM 635 C C . ALA A 1 86 ? -11.215 -4.209 4.517 1.00 91.31 86 ALA A C 1
AT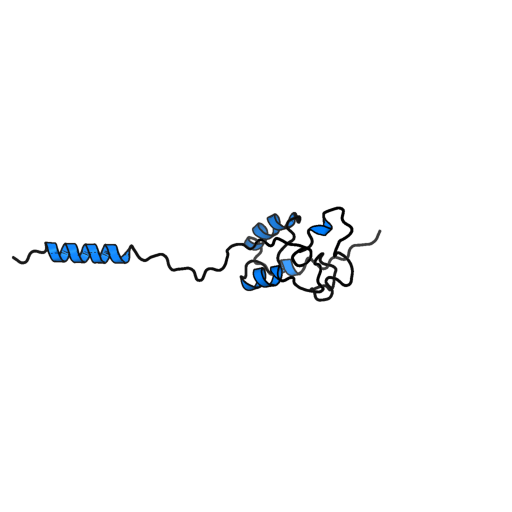OM 637 O O . ALA A 1 86 ? -12.268 -4.504 5.077 1.00 91.31 86 ALA A O 1
ATOM 638 N N . TYR A 1 87 ? -10.202 -3.626 5.162 1.00 90.44 87 TYR A N 1
ATOM 639 C CA . TYR A 1 87 ? -10.268 -3.209 6.564 1.00 90.44 87 TYR A CA 1
ATOM 640 C C . TYR A 1 87 ? -10.784 -1.776 6.757 1.00 90.44 87 TYR A C 1
ATOM 642 O O . TYR A 1 87 ? -10.767 -1.278 7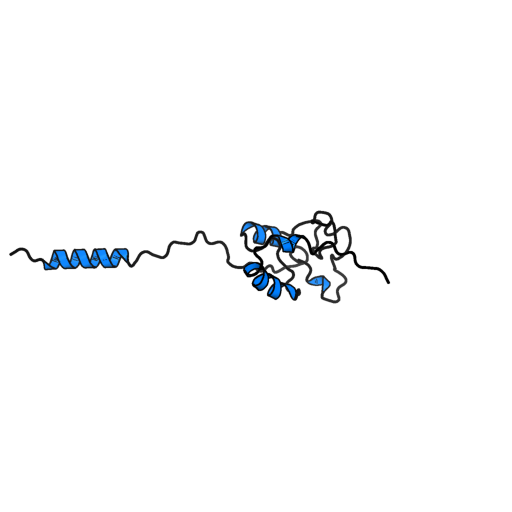.881 1.00 90.44 87 TYR A O 1
ATOM 650 N N . SER A 1 88 ? -11.242 -1.107 5.691 1.00 90.06 88 SER A N 1
ATOM 651 C CA . SER A 1 88 ? -11.745 0.275 5.732 1.00 90.06 88 SER A CA 1
ATOM 652 C C . SER A 1 88 ? -10.766 1.270 6.371 1.00 90.06 88 SER A C 1
ATOM 654 O O . SER A 1 88 ? -11.181 2.243 6.998 1.00 90.06 88 SER A O 1
ATOM 656 N N . ILE A 1 89 ? -9.458 1.031 6.226 1.00 89.12 89 ILE A N 1
ATOM 657 C CA . ILE A 1 89 ? -8.414 1.911 6.770 1.00 89.12 89 ILE A CA 1
ATOM 658 C C . ILE A 1 89 ? -8.190 3.088 5.810 1.00 89.12 89 ILE A C 1
ATOM 660 O O . ILE A 1 89 ? -8.159 4.241 6.234 1.00 89.12 89 ILE A O 1
ATOM 664 N N . LYS A 1 90 ? -8.029 2.793 4.513 1.00 88.31 90 LYS A N 1
ATOM 665 C CA . LYS A 1 90 ? -7.910 3.745 3.391 1.00 88.31 90 LYS A CA 1
ATOM 666 C C . LYS A 1 90 ? -8.349 3.064 2.090 1.00 88.31 90 LYS A C 1
ATOM 668 O O . LYS A 1 90 ? -8.311 1.842 1.985 1.00 88.31 90 LYS A O 1
ATOM 673 N N . ASP A 1 91 ? -8.673 3.846 1.064 1.00 88.75 91 ASP A N 1
ATOM 674 C CA . ASP A 1 91 ? -9.037 3.296 -0.253 1.00 88.75 91 ASP A CA 1
ATOM 675 C C . ASP A 1 91 ? -7.859 2.638 -0.988 1.00 88.75 91 ASP A C 1
ATOM 677 O O . ASP A 1 91 ? -8.048 1.696 -1.768 1.00 88.75 91 ASP A O 1
ATOM 681 N N . LEU A 1 92 ? -6.652 3.164 -0.753 1.00 91.31 92 LEU A N 1
ATOM 682 C CA . LEU A 1 92 ? -5.385 2.731 -1.337 1.00 91.31 92 LEU A CA 1
ATOM 683 C C . LEU A 1 92 ? -4.273 2.825 -0.291 1.00 91.31 92 LEU A C 1
ATOM 685 O O . LEU A 1 92 ? -4.256 3.740 0.540 1.00 91.31 92 LEU A O 1
ATOM 689 N N . LEU A 1 93 ? -3.312 1.909 -0.372 1.00 91.25 93 LEU A N 1
ATOM 690 C CA . LEU A 1 93 ? -2.095 1.956 0.422 1.00 91.25 93 LEU A CA 1
ATOM 691 C C . LEU A 1 93 ? -1.157 3.011 -0.183 1.00 91.25 93 LEU A C 1
ATOM 693 O O . LEU A 1 93 ? -0.735 2.847 -1.326 1.00 91.25 93 LEU A O 1
ATOM 697 N N . PRO A 1 94 ? -0.821 4.104 0.513 1.00 90.25 94 PRO A N 1
ATOM 698 C CA . PRO A 1 94 ? 0.035 5.121 -0.075 1.00 90.25 94 PRO A CA 1
ATOM 699 C C . PRO A 1 94 ? 1.506 4.681 -0.119 1.00 90.25 94 PRO A C 1
ATOM 701 O O . PRO A 1 94 ? 1.939 3.834 0.664 1.00 90.25 94 PRO A O 1
ATOM 704 N N . ALA A 1 95 ? 2.291 5.298 -1.005 1.00 88.69 95 ALA A N 1
ATOM 705 C CA . ALA A 1 95 ? 3.741 5.136 -1.007 1.00 88.69 95 ALA A CA 1
ATOM 706 C C . ALA A 1 95 ? 4.335 5.661 0.312 1.00 88.69 95 ALA A C 1
ATOM 708 O O . ALA A 1 95 ? 3.996 6.750 0.771 1.00 88.69 95 ALA A O 1
ATOM 709 N N . TYR A 1 96 ? 5.249 4.898 0.908 1.00 84.88 96 TYR A N 1
ATOM 710 C CA . TYR A 1 96 ? 5.951 5.276 2.134 1.00 84.88 96 TYR A CA 1
ATOM 711 C C . TYR A 1 96 ? 6.740 6.582 1.968 1.00 84.88 96 TYR A C 1
ATOM 713 O O . TYR A 1 96 ? 6.758 7.418 2.866 1.00 84.88 96 TYR A O 1
ATOM 721 N N . ALA A 1 97 ? 7.367 6.767 0.804 1.00 79.88 97 ALA A N 1
ATOM 722 C CA . ALA A 1 97 ? 8.180 7.944 0.501 1.00 79.88 97 ALA A CA 1
ATOM 723 C C . ALA A 1 97 ? 7.359 9.199 0.139 1.00 79.88 97 ALA A C 1
ATOM 725 O O . ALA A 1 97 ? 7.941 10.238 -0.178 1.00 79.88 97 ALA A O 1
ATOM 726 N N . ASP A 1 98 ? 6.025 9.124 0.135 1.00 77.38 98 ASP A N 1
ATOM 727 C CA . ASP A 1 98 ? 5.182 10.266 -0.204 1.00 77.38 98 ASP A CA 1
ATOM 728 C C . ASP A 1 98 ? 4.918 11.157 1.022 1.00 77.38 98 ASP A C 1
ATOM 730 O O . ASP A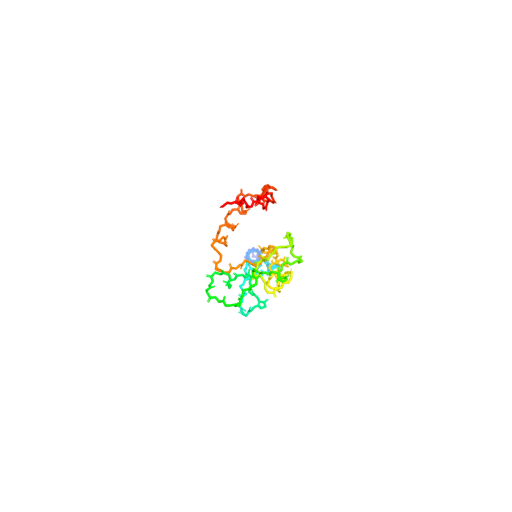 1 98 ? 4.354 10.736 2.034 1.00 77.38 98 ASP A O 1
ATOM 734 N N . SER A 1 99 ? 5.289 12.435 0.921 1.00 59.94 99 SER A N 1
ATOM 735 C CA . SER A 1 99 ? 5.088 13.442 1.971 1.00 59.94 99 SER A CA 1
ATOM 736 C C . SER A 1 99 ? 3.606 1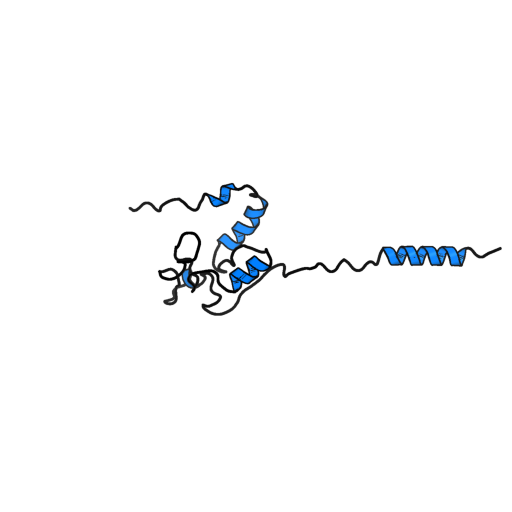3.693 2.295 1.00 59.94 99 SER A C 1
ATOM 738 O O . SER A 1 99 ? 3.287 14.249 3.348 1.00 59.94 99 SER A O 1
ATOM 740 N N . LEU A 1 100 ? 2.684 13.276 1.420 1.00 58.91 100 LEU A N 1
ATOM 741 C CA . LEU A 1 100 ? 1.238 13.439 1.599 1.00 58.91 100 LEU A CA 1
ATOM 742 C C . LEU A 1 100 ? 0.601 12.408 2.548 1.00 58.91 100 LEU A C 1
ATOM 744 O O . LEU A 1 100 ? -0.544 12.602 2.976 1.00 58.91 100 LEU A O 1
ATOM 748 N N . VAL A 1 101 ? 1.322 11.348 2.936 1.00 58.62 101 VAL A N 1
ATOM 749 C CA . VAL A 1 101 ? 0.816 10.327 3.878 1.00 58.62 101 VAL A CA 1
ATOM 750 C C . VAL A 1 101 ? 0.519 10.917 5.253 1.00 58.62 101 VAL A C 1
ATOM 752 O O . VAL A 1 101 ? -0.482 10.550 5.870 1.00 58.62 101 VAL A O 1
ATOM 755 N N . GLY A 1 102 ? 1.341 11.870 5.697 1.00 51.50 102 GLY A N 1
ATOM 756 C CA . GLY A 1 102 ? 1.104 12.614 6.933 1.00 51.50 102 GLY A CA 1
ATOM 757 C C . GLY A 1 102 ? -0.018 13.646 6.805 1.00 51.50 102 GLY A C 1
ATOM 758 O O . GLY A 1 102 ? -0.717 13.905 7.779 1.00 51.50 102 GLY A O 1
ATOM 759 N N . GLN A 1 103 ? -0.231 14.205 5.606 1.00 47.72 103 GLN A N 1
ATOM 760 C CA . GLN A 1 103 ? -1.189 15.293 5.399 1.00 47.72 103 GLN A CA 1
ATOM 761 C C . GLN A 1 103 ? -2.636 14.806 5.242 1.00 47.72 103 GLN A C 1
ATOM 763 O O . GLN A 1 103 ? -3.551 15.302 5.888 1.00 47.72 103 GLN A O 1
ATOM 768 N N . THR A 1 104 ? -2.857 13.759 4.454 1.00 51.12 104 THR A N 1
ATOM 769 C CA . THR A 1 104 ? -4.211 13.230 4.203 1.00 51.12 104 THR A CA 1
ATOM 770 C C . THR A 1 104 ? -4.903 12.693 5.464 1.00 51.12 104 THR A C 1
ATOM 772 O O . THR A 1 104 ? -6.123 12.788 5.573 1.00 51.12 104 THR A O 1
ATOM 775 N N . HIS A 1 105 ? -4.144 12.193 6.448 1.00 45.94 105 HIS A N 1
ATOM 776 C CA . HIS A 1 105 ? -4.696 11.661 7.700 1.00 45.94 105 HIS A CA 1
ATOM 777 C C . HIS A 1 105 ? -5.255 12.750 8.635 1.00 45.94 105 HIS A C 1
ATOM 779 O O . HIS A 1 105 ? -6.276 12.520 9.277 1.00 45.94 105 HIS A O 1
ATOM 785 N N . TRP A 1 106 ? -4.653 13.948 8.686 1.00 32.22 106 TRP A N 1
ATOM 786 C CA . TRP A 1 106 ? -5.207 15.053 9.485 1.00 32.22 106 TRP A CA 1
ATOM 787 C C . TRP A 1 106 ? -6.341 15.778 8.745 1.00 32.22 106 TRP A C 1
ATOM 789 O O . TRP A 1 106 ? -7.319 16.197 9.365 1.00 32.22 106 TRP A O 1
ATOM 799 N N . SER A 1 107 ? -6.259 15.878 7.414 1.00 38.75 107 SER A N 1
ATOM 800 C CA . SER A 1 107 ? -7.254 16.598 6.609 1.00 38.75 107 SER A CA 1
ATOM 801 C C . SER A 1 107 ? -8.564 15.828 6.409 1.00 38.75 107 SER A C 1
ATOM 803 O O . SER A 1 107 ? -9.610 16.457 6.258 1.00 38.75 107 SER A O 1
ATOM 805 N N . ALA A 1 108 ? -8.545 14.489 6.425 1.00 45.88 108 ALA A N 1
ATOM 806 C CA . ALA A 1 108 ? -9.754 13.673 6.248 1.00 45.88 108 ALA A CA 1
ATOM 807 C C . ALA A 1 108 ? -10.748 13.816 7.417 1.00 45.88 108 ALA A C 1
ATOM 809 O O . ALA A 1 108 ? -11.955 13.771 7.202 1.00 45.88 108 ALA A O 1
ATOM 810 N N . SER A 1 109 ? -10.257 14.075 8.636 1.00 42.28 109 SER A N 1
ATOM 811 C CA . SER A 1 109 ? -11.107 14.351 9.807 1.00 42.28 109 SER A CA 1
ATOM 812 C C . SER A 1 109 ? -11.726 15.760 9.773 1.00 42.28 109 SER A C 1
ATOM 814 O O . SER A 1 109 ? -12.817 15.982 10.287 1.00 42.28 109 SER A O 1
ATOM 816 N N . LEU A 1 110 ? -11.064 16.718 9.111 1.00 41.59 110 LEU A N 1
ATOM 817 C CA . LEU A 1 110 ? -11.527 18.110 9.002 1.00 41.59 110 LEU A CA 1
ATOM 818 C C . LEU A 1 110 ? -12.355 18.390 7.739 1.00 41.59 110 LEU A C 1
ATOM 820 O O . LEU A 1 110 ? -12.957 19.455 7.625 1.00 41.59 110 LEU A O 1
ATOM 824 N N . THR A 1 111 ? -12.389 17.460 6.781 1.00 44.44 111 THR A N 1
ATOM 825 C CA . THR A 1 111 ? -13.070 17.645 5.493 1.00 44.44 111 THR A CA 1
ATOM 826 C C . THR A 1 111 ? -13.951 16.445 5.145 1.00 44.44 111 THR A C 1
ATOM 828 O O . THR A 1 111 ? -1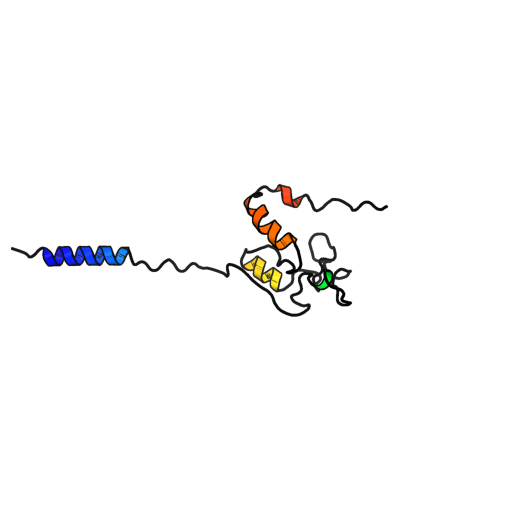3.842 15.859 4.076 1.00 44.44 111 THR A O 1
ATOM 831 N N . SER A 1 112 ? -14.919 16.116 6.003 1.00 42.62 112 SER A N 1
ATOM 832 C CA . SER A 1 112 ? -16.056 15.246 5.647 1.00 42.62 112 SER A CA 1
ATOM 833 C C . SER A 1 112 ? -17.039 15.895 4.647 1.00 42.62 112 SER A C 1
ATOM 835 O O . SER A 1 112 ? -18.206 15.517 4.572 1.00 42.62 112 SER A O 1
ATOM 837 N N . SER A 1 113 ? -16.577 16.857 3.841 1.00 35.72 113 SER A N 1
ATOM 838 C CA . SER A 1 113 ? -17.363 17.483 2.778 1.00 35.72 113 SER A CA 1
ATOM 839 C C . SER A 1 113 ? -17.012 16.857 1.424 1.00 35.72 113 SER A C 1
ATOM 841 O O . SER A 1 113 ? -15.828 16.732 1.103 1.00 35.72 113 SER A O 1
ATOM 843 N N . PRO A 1 114 ? -18.003 16.543 0.567 1.00 44.78 114 PRO A N 1
ATOM 844 C CA . PRO A 1 114 ? -17.829 15.820 -0.703 1.00 44.78 114 PRO A CA 1
ATOM 845 C C . PRO A 1 114 ? -17.030 16.589 -1.782 1.00 44.78 114 PRO A C 1
ATOM 847 O O . PRO A 1 114 ? -16.956 16.165 -2.931 1.00 44.78 114 PRO A O 1
ATOM 850 N N . ALA A 1 115 ? -16.404 17.715 -1.435 1.00 42.25 115 ALA A N 1
ATOM 851 C CA . ALA A 1 115 ? -15.705 18.609 -2.353 1.00 42.25 115 ALA A CA 1
ATOM 852 C C . ALA A 1 115 ? -14.260 18.180 -2.694 1.00 42.25 115 ALA A C 1
ATOM 854 O O . ALA A 1 115 ? -13.721 18.639 -3.701 1.00 42.25 115 ALA A O 1
ATOM 855 N N . SER A 1 116 ? -13.626 17.285 -1.920 1.00 47.81 116 SER A N 1
ATOM 856 C CA . SER A 1 116 ? -12.249 16.824 -2.212 1.00 47.81 116 SER A CA 1
ATOM 857 C C . SER A 1 116 ? -12.148 15.889 -3.427 1.00 47.81 116 SER A C 1
ATOM 859 O O . SER A 1 116 ? -11.059 15.709 -3.966 1.00 47.81 116 SER A O 1
ATOM 861 N N . ALA A 1 117 ? -13.271 15.357 -3.921 1.00 41.53 117 ALA A N 1
ATOM 862 C CA . ALA A 1 117 ? -13.308 14.535 -5.134 1.00 41.53 117 ALA A CA 1
ATOM 863 C C . ALA A 1 117 ? -13.119 15.343 -6.439 1.00 41.53 117 ALA A C 1
ATOM 865 O O . ALA A 1 117 ? -12.844 14.757 -7.481 1.00 41.53 117 ALA A O 1
ATOM 866 N N . LEU A 1 118 ? -13.226 16.681 -6.409 1.00 36.25 118 LEU A N 1
ATOM 867 C CA . LEU A 1 118 ? -13.187 17.520 -7.620 1.00 36.25 118 LEU A CA 1
ATOM 868 C C . LEU A 1 118 ? -11.842 18.215 -7.889 1.00 36.25 118 LEU A C 1
ATOM 870 O O . LEU A 1 118 ? -11.681 18.852 -8.928 1.00 36.25 118 LEU A O 1
ATOM 874 N N . ARG A 1 119 ? -10.832 18.056 -7.024 1.00 41.69 119 ARG A N 1
ATOM 875 C CA . ARG A 1 119 ? -9.488 18.629 -7.236 1.00 41.69 119 ARG A CA 1
ATOM 876 C C . ARG A 1 119 ? -8.498 17.592 -7.790 1.00 41.69 119 ARG A C 1
ATOM 878 O O . ARG A 1 119 ? -7.386 17.465 -7.298 1.00 41.69 119 ARG A O 1
ATOM 885 N N . GLN A 1 120 ? -8.897 16.840 -8.813 1.00 40.03 120 GLN A N 1
ATOM 886 C CA . GLN A 1 120 ? -7.957 16.103 -9.678 1.00 40.03 120 GLN A CA 1
ATOM 887 C C . GLN A 1 120 ? -8.128 16.429 -11.176 1.00 40.03 120 GLN A C 1
ATOM 889 O O . GLN A 1 120 ? -7.392 15.906 -12.003 1.00 40.03 120 GLN A O 1
ATOM 894 N N . HIS A 1 121 ? -9.019 17.362 -11.541 1.00 41.50 121 HIS A N 1
ATOM 895 C CA . HIS A 1 121 ? -9.205 17.835 -12.921 1.00 41.50 121 HIS A CA 1
ATOM 896 C C . HIS A 1 121 ? -8.674 19.263 -13.131 1.00 41.50 121 HIS A C 1
ATOM 898 O O . HIS A 1 121 ? -9.427 20.172 -13.468 1.00 41.50 121 HIS A O 1
ATOM 904 N N . ALA A 1 122 ? -7.369 19.474 -12.952 1.00 34.59 122 ALA A N 1
ATOM 905 C CA . ALA A 1 122 ? -6.704 20.666 -13.481 1.00 34.59 122 ALA A CA 1
ATOM 906 C C . ALA A 1 122 ? -5.633 20.225 -14.497 1.00 34.59 122 ALA A C 1
ATOM 908 O O . ALA A 1 122 ? -4.695 19.530 -14.103 1.00 34.59 122 ALA A O 1
ATOM 909 N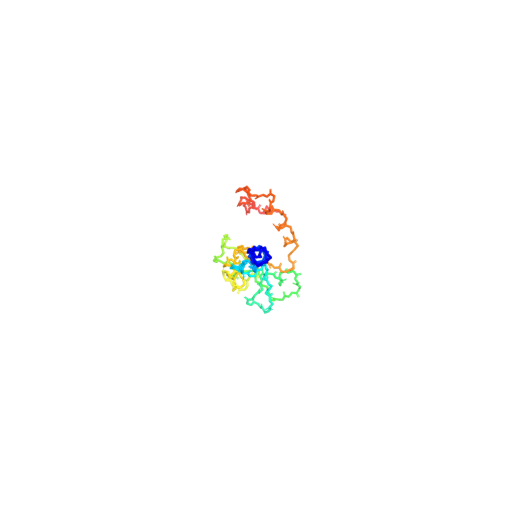 N . PRO A 1 123 ? -5.768 20.557 -15.796 1.00 40.22 123 PRO A N 1
ATOM 910 C CA . PRO A 1 123 ? -4.779 20.195 -16.803 1.00 40.22 123 PRO A CA 1
ATOM 911 C C . PRO A 1 123 ? -3.493 21.000 -16.592 1.00 40.22 123 PRO A C 1
ATOM 913 O O . PRO A 1 123 ? -3.532 22.220 -16.435 1.00 40.22 123 PRO A O 1
ATOM 916 N N . ALA A 1 124 ? -2.350 20.312 -16.598 1.00 39.41 124 ALA A N 1
ATOM 917 C CA . ALA A 1 124 ? -1.041 20.950 -16.632 1.00 39.41 124 ALA A CA 1
ATOM 918 C C . ALA A 1 124 ? -0.899 21.723 -17.954 1.00 39.41 124 ALA A C 1
ATOM 920 O O . ALA A 1 124 ? -0.859 21.129 -19.031 1.00 39.41 124 ALA A O 1
ATOM 921 N N . SER A 1 125 ? -0.867 23.051 -17.866 1.00 40.75 125 SER A N 1
ATOM 922 C CA . SER A 1 125 ? -0.590 23.942 -18.987 1.00 40.75 125 SER A CA 1
ATOM 923 C C . SER A 1 125 ? 0.862 23.785 -19.432 1.00 40.75 125 SER A C 1
ATOM 925 O O . SER A 1 125 ? 1.787 23.997 -18.650 1.00 40.75 125 SER A O 1
ATOM 927 N N . THR A 1 126 ? 1.034 23.425 -20.699 1.00 45.09 126 THR A N 1
ATOM 928 C CA . THR A 1 126 ? 2.271 23.546 -21.469 1.00 45.09 126 THR A CA 1
ATOM 929 C C . THR A 1 126 ? 2.722 25.005 -21.536 1.00 45.09 126 THR A C 1
ATOM 931 O O . THR A 1 126 ? 1.969 25.830 -22.042 1.00 45.09 126 THR A O 1
ATOM 934 N N . THR A 1 127 ? 3.945 25.279 -21.077 1.00 48.53 127 THR A N 1
ATOM 935 C CA . THR A 1 127 ? 4.951 26.167 -21.702 1.00 48.53 127 THR A CA 1
ATOM 936 C C . THR A 1 127 ? 6.287 25.950 -21.017 1.00 48.53 127 THR A C 1
ATOM 938 O O . THR A 1 127 ? 6.280 25.872 -19.769 1.00 48.53 127 THR A O 1
#

Radius of gyration: 25.91 Å; chains: 1; bounding box: 49×41×86 Å

Organism: Salvia divinorum (NCBI:txid28513)

Secondary structure (DSSP, 8-state):
---THHHHHHHHHHHHHHH-----------S-----SSGGG-SSGGGGSS-S----STTTTTTSTTS---S-SSSS--HHHHHHHHTTS-SSPPPTT-THHHHHHHHHHH--SGGGGGTT-------